Protein AF-A0A7V0TB67-F1 (afdb_monomer_lite)

Sequence (181 aa):
MPYHIPAESIIRKTVKERIINSHLIPSRNDLKGDAKLVFSQLATLGIANLADLRKALHTKSKLEDYAASSEISPDRITLLRREIESRFPKAVALKGFNRLILALEKLQIKDTEKLFQRFEKGSELLHKIIGKDAQIEKTLKTISNLCRGQWTNATAARMLILAGIDSTRALADSDDEIPYF

Secondary structure (DSSP, 8-state):
--SS--GGGSBHHHHHHHHHHS---GGGGGGGTTHHHHHHHHHHTT--BHHHHHHHSSSHHHHHHHHHHSS--HHHHHHHHHHHHHTS----BGGG-TTTHHHHHHTT--BHHHHHHHHHT-SHHHHHHH-S-HHHHHHHHHHHHHTTSTT--HHHHHHHHHTT--SHHHHHHT-SS----

Radius of gyration: 19.04 Å; chains: 1; bounding box: 43×30×53 Å

Foldseek 3Di:
DALADPFVPAWLVNVLCCLQPADDDPVLVVCNPCSVVVSVLCVVVVQTTLVSLQVQLPDPVSLVVSVVVDVDDSVSSVSVNLVSCLRNQDFAFCVVVPPCCVLCVVVVNGTLNSLQVCVVVPCVSVCVRVNPPVVVVLLSNQQSAQSSFRPDHSVNSVVCVVVVNRHPVSVQVVCPPHHGD

Structure (mmCIF, N/CA/C/O backbone):
data_AF-A0A7V0TB67-F1
#
_entry.id   AF-A0A7V0TB67-F1
#
loop_
_atom_site.group_PDB
_atom_site.id
_atom_site.type_symbol
_atom_site.label_atom_id
_atom_site.label_alt_id
_atom_site.label_comp_id
_atom_site.label_asym_id
_atom_site.label_entity_id
_atom_site.label_seq_id
_atom_site.pdbx_PDB_ins_code
_atom_site.Cartn_x
_atom_site.Cartn_y
_atom_site.Cartn_z
_atom_site.occupancy
_atom_site.B_iso_or_equiv
_atom_site.auth_seq_id
_atom_site.auth_comp_id
_atom_site.auth_asym_id
_atom_site.auth_atom_id
_atom_site.pdbx_PDB_model_num
ATOM 1 N N . MET A 1 1 ? -1.053 9.599 -13.149 1.00 64.44 1 MET A N 1
ATOM 2 C CA . MET A 1 1 ? -1.563 9.509 -11.751 1.00 64.44 1 MET A CA 1
ATOM 3 C C . MET A 1 1 ? -0.372 9.522 -10.803 1.00 64.44 1 MET A C 1
ATOM 5 O O . MET A 1 1 ? 0.546 8.740 -11.056 1.00 64.44 1 MET A O 1
ATOM 9 N N . PRO A 1 2 ? -0.377 10.328 -9.721 1.00 76.94 2 PRO A N 1
ATOM 10 C CA . PRO A 1 2 ? 0.725 10.353 -8.755 1.00 76.94 2 PRO A CA 1
ATOM 11 C C . PRO A 1 2 ? 0.957 8.960 -8.161 1.00 76.94 2 PRO A C 1
ATOM 13 O O . PRO A 1 2 ? 0.033 8.146 -8.125 1.00 76.94 2 PRO A O 1
ATOM 16 N N . TYR A 1 3 ? 2.189 8.661 -7.742 1.00 77.75 3 TYR A N 1
ATOM 17 C CA . TYR A 1 3 ? 2.539 7.339 -7.203 1.00 77.75 3 TYR A CA 1
ATOM 18 C C . TYR A 1 3 ? 1.749 7.012 -5.927 1.00 77.75 3 TYR A C 1
ATOM 20 O O . TYR A 1 3 ? 1.246 5.900 -5.769 1.00 77.75 3 TYR A O 1
ATOM 28 N N . HIS A 1 4 ? 1.573 8.011 -5.062 1.00 83.56 4 HIS A N 1
ATOM 29 C CA . HIS A 1 4 ? 0.729 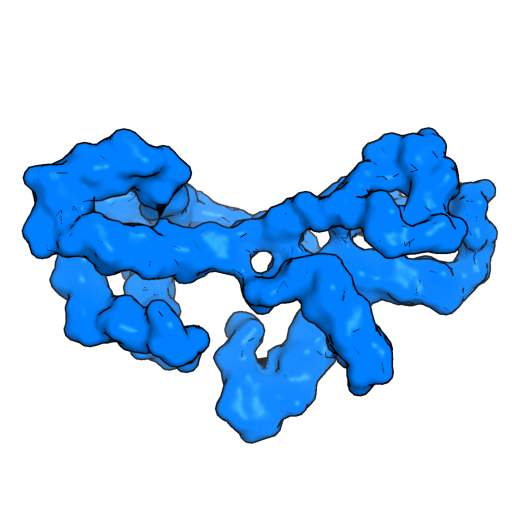7.936 -3.877 1.00 83.56 4 HIS A CA 1
ATOM 30 C C . HIS A 1 4 ? -0.570 8.713 -4.067 1.00 83.56 4 HIS A C 1
ATOM 32 O O . HIS A 1 4 ? -0.607 9.742 -4.744 1.00 83.56 4 HIS A O 1
ATOM 38 N N . ILE A 1 5 ? -1.632 8.221 -3.432 1.00 85.19 5 ILE A N 1
ATOM 39 C CA . ILE A 1 5 ? -2.906 8.933 -3.340 1.00 85.19 5 ILE A CA 1
ATOM 40 C C . ILE A 1 5 ? -2.765 10.180 -2.445 1.00 8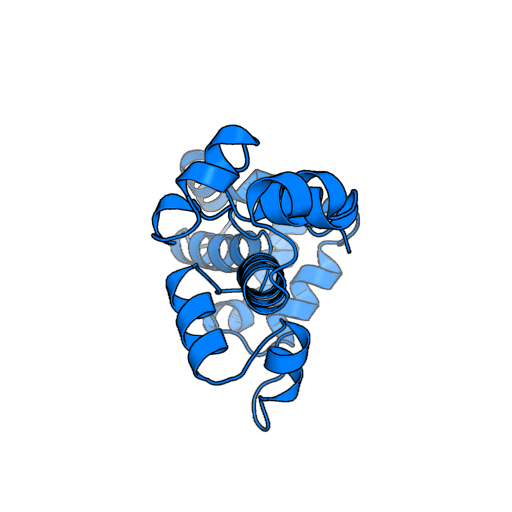5.19 5 ILE A C 1
ATOM 42 O O . ILE A 1 5 ? -2.018 10.133 -1.464 1.00 85.19 5 ILE A O 1
ATOM 46 N N . PRO A 1 6 ? -3.492 11.273 -2.737 1.00 87.69 6 PRO A N 1
ATOM 47 C CA . PRO A 1 6 ? -3.482 12.487 -1.918 1.00 87.69 6 PRO A CA 1
ATOM 48 C C . PRO A 1 6 ? -4.259 12.262 -0.610 1.00 87.69 6 PRO A C 1
ATOM 50 O O . PRO A 1 6 ? -5.467 12.492 -0.539 1.00 87.69 6 PRO A O 1
ATOM 53 N N . ALA A 1 7 ? -3.584 11.761 0.425 1.00 89.38 7 ALA A N 1
ATOM 54 C CA . ALA A 1 7 ? -4.207 11.300 1.668 1.00 89.38 7 ALA A CA 1
ATOM 55 C C . ALA A 1 7 ? -4.950 12.410 2.435 1.00 89.38 7 ALA A C 1
ATOM 57 O O . ALA A 1 7 ? -5.980 12.159 3.056 1.00 89.38 7 ALA A O 1
ATOM 58 N N . GLU A 1 8 ? -4.472 13.643 2.346 1.00 92.88 8 GLU A N 1
ATOM 59 C CA . GLU A 1 8 ? -5.051 14.827 2.980 1.00 92.88 8 GLU A CA 1
ATOM 60 C C . GLU A 1 8 ? -6.427 15.172 2.392 1.00 92.88 8 GLU A C 1
ATOM 62 O O . GLU A 1 8 ? -7.296 15.685 3.092 1.00 92.88 8 GLU A O 1
ATOM 67 N N . SER A 1 9 ? -6.649 14.843 1.115 1.00 91.44 9 SER A N 1
ATOM 68 C CA . SER A 1 9 ? -7.911 15.111 0.413 1.00 91.44 9 SER A CA 1
ATOM 69 C C . SER A 1 9 ? -9.007 14.077 0.698 1.00 91.44 9 SER A C 1
ATOM 71 O O . SER A 1 9 ? -10.181 14.316 0.419 1.00 91.44 9 SER A O 1
ATOM 73 N N . ILE A 1 10 ? -8.645 12.920 1.262 1.00 91.44 10 ILE A N 1
ATOM 74 C CA . ILE A 1 10 ? -9.581 11.823 1.514 1.00 91.44 10 ILE A CA 1
ATOM 75 C C . ILE A 1 10 ? -10.114 11.961 2.936 1.00 91.44 10 ILE A C 1
ATOM 77 O O . ILE A 1 10 ? -9.465 11.564 3.905 1.00 91.44 10 ILE A O 1
ATOM 81 N N . ILE A 1 11 ? -11.321 12.509 3.063 1.00 94.00 11 ILE A N 1
ATOM 82 C CA . ILE A 1 11 ? -11.955 12.728 4.363 1.00 94.00 11 ILE A CA 1
ATOM 83 C C . ILE A 1 11 ? -12.291 11.406 5.067 1.00 94.00 11 ILE A C 1
ATOM 85 O O . ILE A 1 11 ? -12.636 10.400 4.441 1.00 94.00 11 ILE A O 1
ATOM 89 N N . ARG A 1 12 ? -12.271 11.425 6.403 1.00 93.38 12 ARG A N 1
ATOM 90 C CA . ARG A 1 12 ? -12.558 10.271 7.271 1.00 93.38 12 ARG A CA 1
ATOM 91 C C . ARG A 1 12 ? -13.859 9.552 6.895 1.00 93.38 12 ARG A C 1
ATOM 93 O O . ARG A 1 12 ? -13.909 8.322 6.901 1.00 93.38 12 ARG A O 1
ATOM 100 N N . LYS A 1 13 ? -14.913 10.307 6.558 1.00 91.75 13 LYS A N 1
ATOM 101 C CA . LYS A 1 13 ? -16.224 9.756 6.170 1.00 91.75 13 LYS A CA 1
ATOM 102 C C . LYS A 1 13 ? -16.117 8.855 4.934 1.00 91.75 13 LYS A C 1
ATOM 104 O O . LYS A 1 13 ? -16.647 7.750 4.966 1.00 91.75 13 LYS A O 1
ATOM 109 N N . THR A 1 14 ? -15.370 9.279 3.918 1.00 91.94 14 THR A N 1
ATOM 110 C CA . THR A 1 14 ? -15.120 8.500 2.698 1.00 91.94 14 THR A CA 1
ATOM 111 C C . THR A 1 14 ? -14.343 7.221 3.002 1.00 91.94 14 THR A C 1
ATOM 113 O O . THR A 1 14 ? -14.675 6.162 2.479 1.00 91.94 14 THR A O 1
ATOM 116 N N . VAL A 1 15 ? -13.348 7.280 3.896 1.00 91.44 15 VAL A N 1
ATOM 117 C CA . VAL A 1 15 ? -12.601 6.082 4.327 1.00 91.44 15 VAL A CA 1
ATOM 118 C C . VAL A 1 15 ? -13.531 5.072 5.008 1.00 91.44 15 VAL A C 1
ATOM 120 O O . VAL A 1 15 ? -13.491 3.885 4.682 1.00 91.44 15 VAL A O 1
ATOM 123 N N . LYS A 1 16 ? -14.398 5.545 5.912 1.00 93.19 16 LYS A N 1
ATOM 124 C CA . LYS A 1 16 ? -15.398 4.721 6.605 1.00 93.19 16 LYS A CA 1
ATOM 125 C C . LYS A 1 16 ? -16.361 4.054 5.624 1.00 93.19 16 LYS A C 1
ATOM 127 O O . LYS A 1 16 ? -16.552 2.845 5.683 1.00 93.19 16 LYS A O 1
ATOM 132 N N . GLU A 1 17 ? -16.978 4.841 4.744 1.00 92.38 17 GLU A N 1
ATOM 133 C CA . GLU A 1 17 ? -17.941 4.346 3.752 1.00 92.38 17 GLU A CA 1
ATOM 134 C C . GLU A 1 17 ? -17.304 3.309 2.839 1.00 92.38 17 GLU A C 1
ATOM 136 O O . GLU A 1 17 ? -17.895 2.261 2.596 1.00 92.38 17 GLU A O 1
ATOM 141 N N . ARG A 1 18 ? -16.057 3.544 2.425 1.00 90.25 18 ARG A N 1
ATOM 142 C CA . ARG A 1 18 ? -15.297 2.568 1.658 1.00 90.25 18 ARG A CA 1
ATOM 143 C C . ARG A 1 18 ? -15.132 1.266 2.431 1.00 90.25 18 ARG A C 1
ATOM 145 O O . ARG A 1 18 ? -15.474 0.240 1.879 1.00 90.25 18 ARG A O 1
ATOM 152 N N . ILE A 1 19 ? -14.667 1.285 3.683 1.00 90.81 19 ILE A N 1
ATOM 153 C CA . ILE A 1 19 ? -14.490 0.056 4.487 1.00 90.81 19 ILE A CA 1
ATOM 154 C C . ILE A 1 19 ? -15.802 -0.726 4.637 1.00 90.81 19 ILE A C 1
ATOM 156 O O . ILE A 1 19 ? -15.795 -1.948 4.520 1.00 90.81 19 ILE A O 1
ATOM 160 N N . ILE A 1 20 ? -16.918 -0.032 4.872 1.00 91.38 20 ILE A N 1
ATOM 161 C CA . ILE A 1 20 ? -18.237 -0.660 5.037 1.00 91.38 20 ILE A CA 1
ATOM 162 C C . ILE A 1 20 ? -18.713 -1.292 3.722 1.00 91.38 20 ILE A C 1
ATOM 164 O O . ILE A 1 20 ? -19.186 -2.428 3.727 1.00 91.38 20 ILE A O 1
ATOM 168 N N . ASN A 1 21 ? -18.568 -0.570 2.608 1.00 89.19 21 ASN A N 1
ATOM 169 C CA . ASN A 1 21 ? -19.182 -0.932 1.331 1.00 89.19 21 ASN A CA 1
ATOM 170 C C . ASN A 1 21 ? -18.273 -1.779 0.426 1.00 89.19 21 ASN A C 1
ATOM 172 O O . ASN A 1 21 ? -18.773 -2.465 -0.459 1.00 89.19 21 ASN A O 1
ATOM 176 N N . SER A 1 22 ? -16.952 -1.755 0.619 1.00 83.75 22 SER A N 1
ATOM 177 C CA . SER A 1 22 ? -16.020 -2.526 -0.208 1.00 83.75 22 SER A CA 1
ATOM 178 C C . SER A 1 22 ? -16.046 -4.000 0.163 1.00 83.75 22 SER A C 1
ATOM 180 O O . SER A 1 22 ? -16.138 -4.339 1.344 1.00 83.75 22 SER A O 1
ATOM 182 N N . HIS A 1 23 ? -15.851 -4.893 -0.804 1.00 82.12 23 HIS A N 1
ATOM 183 C CA . HIS A 1 23 ? -15.321 -6.212 -0.473 1.00 82.12 23 HIS A CA 1
ATOM 184 C C . HIS A 1 23 ? -13.952 -6.016 0.182 1.00 82.12 23 HIS A C 1
ATOM 186 O O . HIS A 1 23 ? -13.141 -5.235 -0.297 1.00 82.12 23 HIS A O 1
ATOM 192 N N . LEU A 1 24 ? -13.738 -6.612 1.349 1.00 84.25 24 LEU A N 1
ATOM 193 C CA . LEU A 1 24 ? -12.429 -6.628 1.989 1.00 84.25 24 LEU A CA 1
ATOM 194 C C . LEU A 1 24 ? -11.886 -8.042 1.846 1.00 84.25 24 LEU A C 1
ATOM 196 O O . LEU A 1 24 ? -12.653 -9.001 1.751 1.00 84.25 24 LEU A O 1
ATOM 200 N N . ILE A 1 25 ? -10.563 -8.184 1.884 1.00 82.94 25 ILE A N 1
ATOM 201 C CA . ILE A 1 25 ? -9.974 -9.518 1.987 1.00 82.94 25 ILE A CA 1
ATOM 202 C C . ILE A 1 25 ? -10.506 -10.223 3.249 1.00 82.94 25 ILE A C 1
ATOM 204 O O . ILE A 1 25 ? -10.755 -9.545 4.253 1.00 82.94 25 ILE A O 1
ATOM 208 N N . PRO A 1 26 ? -10.636 -11.563 3.251 1.00 83.44 26 PRO A N 1
ATOM 209 C CA . PRO A 1 26 ? -11.291 -12.293 4.339 1.00 83.44 26 PRO A CA 1
ATOM 210 C C . PRO A 1 26 ? -10.768 -11.937 5.735 1.00 83.44 26 PRO A C 1
ATOM 212 O O . PRO A 1 26 ? -11.550 -11.676 6.642 1.00 83.44 26 PRO A O 1
ATOM 215 N N . SER A 1 27 ? -9.447 -11.792 5.881 1.00 85.25 27 SER A N 1
ATOM 216 C CA . SER A 1 27 ? -8.783 -11.425 7.144 1.00 85.25 27 SER A CA 1
ATOM 217 C C . SER A 1 27 ? -9.072 -10.005 7.648 1.00 85.25 27 SER A C 1
ATOM 219 O O . SER A 1 27 ? -8.587 -9.619 8.708 1.00 85.25 27 SER A O 1
ATOM 221 N N . ARG A 1 28 ? -9.809 -9.197 6.881 1.00 87.06 28 ARG A N 1
ATOM 222 C CA . ARG A 1 28 ? -10.180 -7.816 7.209 1.00 87.06 28 ARG A CA 1
ATOM 223 C C . ARG A 1 28 ? -11.686 -7.599 7.238 1.00 87.06 28 ARG A C 1
ATOM 225 O O . ARG A 1 28 ? -12.100 -6.498 7.585 1.00 87.06 28 ARG A O 1
ATOM 232 N N . ASN A 1 29 ? -12.499 -8.604 6.909 1.00 87.88 29 ASN A N 1
ATOM 233 C CA . ASN A 1 29 ? -13.958 -8.468 6.903 1.00 87.88 29 ASN A CA 1
ATOM 234 C C . ASN A 1 29 ? -14.512 -8.050 8.258 1.00 87.88 29 ASN A C 1
ATOM 236 O O . ASN A 1 29 ? -15.467 -7.272 8.307 1.00 87.88 29 ASN A O 1
ATOM 240 N N . ASP A 1 30 ? -13.847 -8.469 9.333 1.00 87.56 30 ASP A N 1
ATOM 241 C CA . ASP A 1 30 ? -14.205 -8.051 10.675 1.00 87.56 30 ASP A CA 1
ATOM 242 C C . ASP A 1 30 ? -14.320 -6.533 10.758 1.00 87.56 30 ASP A C 1
ATOM 244 O O . ASP A 1 30 ? -15.236 -6.078 11.438 1.00 87.56 30 ASP A O 1
ATOM 248 N N . LEU A 1 31 ? -13.477 -5.747 10.054 1.00 89.19 31 LEU A N 1
ATOM 249 C CA . LEU A 1 31 ? -13.468 -4.271 10.071 1.00 89.19 31 LEU A CA 1
ATOM 250 C C . LEU A 1 31 ? -14.831 -3.639 9.787 1.00 89.19 31 LEU A C 1
ATOM 252 O O . LEU A 1 31 ? -15.081 -2.525 10.241 1.00 89.19 31 LEU A O 1
ATOM 256 N N . LYS A 1 32 ? -15.725 -4.337 9.084 1.00 90.69 32 LYS A N 1
ATOM 257 C CA . LYS A 1 32 ? -17.068 -3.838 8.772 1.00 90.69 32 LYS A CA 1
ATOM 258 C C . LYS A 1 32 ? -17.972 -3.762 9.999 1.00 90.69 32 LYS A C 1
ATOM 260 O O . LYS A 1 32 ? -18.711 -2.789 10.132 1.00 90.69 32 LYS A O 1
ATOM 265 N N . GLY A 1 33 ? -17.898 -4.758 10.886 1.00 84.06 33 GLY A N 1
ATOM 266 C CA . GLY A 1 33 ? -18.877 -4.973 11.961 1.00 84.06 33 GLY A CA 1
ATOM 267 C C . GLY A 1 33 ? -19.054 -3.783 12.908 1.00 84.06 33 GLY A C 1
ATOM 268 O O . GLY A 1 33 ? -20.179 -3.420 13.234 1.00 84.06 33 GLY A O 1
ATOM 269 N N . ASP A 1 34 ? -17.961 -3.115 13.281 1.00 84.38 34 ASP A N 1
ATOM 270 C CA . ASP A 1 34 ? -17.976 -1.963 14.196 1.00 84.38 34 ASP A CA 1
ATOM 271 C C . ASP A 1 34 ? -17.495 -0.650 13.549 1.00 84.38 34 ASP A C 1
ATOM 273 O O . ASP A 1 34 ? -17.285 0.339 14.251 1.00 84.38 34 ASP A O 1
ATOM 277 N N . ALA A 1 35 ? -17.337 -0.602 12.217 1.00 87.38 35 ALA A N 1
ATOM 278 C CA . ALA A 1 35 ? -16.730 0.541 11.526 1.00 87.38 35 ALA A CA 1
ATOM 279 C C . ALA A 1 35 ? -17.376 1.878 11.924 1.00 87.38 35 ALA A C 1
ATOM 281 O O . ALA A 1 35 ? -16.706 2.899 12.051 1.00 87.38 35 ALA A O 1
ATOM 282 N N . LYS A 1 36 ? -18.693 1.893 12.154 1.00 88.62 36 LYS A N 1
ATOM 283 C CA . LYS A 1 36 ? -19.406 3.094 12.607 1.00 88.62 36 LYS A CA 1
ATOM 284 C C . LYS A 1 36 ? -18.925 3.575 13.980 1.00 88.62 36 LYS A C 1
ATOM 286 O O . LYS A 1 36 ? -18.731 4.779 14.139 1.00 88.62 36 LYS A O 1
ATOM 291 N N . LEU A 1 37 ? -18.724 2.663 14.930 1.00 86.75 37 LEU A N 1
ATOM 292 C CA . LEU A 1 37 ? -18.267 2.970 16.285 1.00 86.75 37 LEU A CA 1
ATOM 293 C C . LEU A 1 37 ? -16.826 3.485 16.250 1.00 86.75 37 LEU A C 1
ATOM 295 O O . LEU A 1 37 ? -16.568 4.610 16.675 1.00 86.75 37 LEU A O 1
ATOM 299 N N . VAL A 1 38 ? -15.928 2.725 15.615 1.00 87.75 38 VAL A N 1
ATOM 300 C CA . VAL A 1 38 ? -14.506 3.074 15.487 1.00 87.75 38 VAL A CA 1
ATOM 301 C C . VAL A 1 38 ? -14.329 4.448 14.845 1.00 87.75 38 VAL A C 1
ATOM 303 O O . VAL A 1 38 ? -13.635 5.311 15.374 1.00 87.75 38 VAL A O 1
ATOM 306 N N . PHE A 1 39 ? -15.009 4.715 13.727 1.00 90.06 39 PHE A N 1
ATOM 307 C CA . PHE A 1 39 ? -14.893 6.005 13.044 1.00 90.06 39 PHE A CA 1
ATOM 308 C C . PHE A 1 39 ? -15.582 7.171 13.764 1.00 90.06 39 PHE A C 1
ATOM 310 O O . PHE A 1 39 ? -15.283 8.327 13.445 1.00 90.06 39 PHE A O 1
ATOM 317 N N . SER A 1 40 ? -16.471 6.893 14.719 1.00 88.56 40 SER A N 1
ATOM 318 C CA . SER A 1 40 ? -17.028 7.910 15.615 1.00 88.56 40 SER A CA 1
ATOM 319 C C . SER A 1 40 ? -16.032 8.266 16.719 1.00 88.56 40 SER A C 1
ATOM 321 O O . SER A 1 40 ? -15.794 9.445 16.952 1.00 88.56 40 SER A O 1
ATOM 323 N N . GLN A 1 41 ? -15.355 7.279 17.309 1.00 86.31 41 GLN A N 1
ATOM 324 C CA . GLN A 1 41 ? -14.279 7.508 18.285 1.00 86.31 41 GLN A CA 1
ATOM 325 C C . GLN A 1 41 ? -13.046 8.172 17.647 1.00 86.31 41 GLN A C 1
ATOM 327 O O . GLN A 1 41 ? -12.434 9.062 18.224 1.00 86.31 41 GLN A O 1
ATOM 332 N N . LEU A 1 42 ? -12.704 7.833 16.401 1.00 85.38 42 LEU A N 1
ATOM 333 C CA . LEU A 1 42 ? -11.675 8.563 15.647 1.00 85.38 42 LEU A CA 1
ATOM 334 C C . LEU A 1 42 ? -12.047 10.045 15.458 1.00 85.38 42 LEU A C 1
ATOM 336 O O . LEU A 1 42 ? -11.171 10.908 15.439 1.00 85.38 42 LEU A O 1
ATOM 340 N N . ALA A 1 43 ? -13.340 10.354 15.318 1.00 87.75 43 ALA A N 1
ATOM 341 C CA . ALA A 1 43 ? -13.804 11.725 15.139 1.00 87.75 43 ALA A CA 1
ATOM 342 C C . ALA A 1 43 ? -13.599 12.586 16.390 1.00 87.75 43 ALA A C 1
ATOM 344 O O . ALA A 1 43 ? -13.194 13.739 16.257 1.00 87.75 43 ALA A O 1
ATOM 345 N N . THR A 1 44 ? -13.854 12.036 17.582 1.00 86.50 44 THR A N 1
ATOM 346 C CA . THR A 1 44 ? -13.678 12.757 18.856 1.00 86.50 44 THR A CA 1
ATOM 347 C C . THR A 1 44 ? -12.211 13.083 19.137 1.00 86.50 44 THR A C 1
ATOM 349 O O . THR A 1 44 ? -11.920 14.052 19.828 1.00 86.50 44 THR A O 1
ATOM 352 N N . LEU A 1 45 ? -11.289 12.334 18.528 1.00 82.19 45 LEU A N 1
ATOM 353 C CA . LEU A 1 45 ? -9.841 12.534 18.609 1.00 82.19 45 LEU A CA 1
ATOM 354 C C . LEU A 1 45 ? -9.290 13.484 17.529 1.00 82.19 45 LEU A C 1
ATOM 356 O O . LEU A 1 45 ? -8.079 13.584 17.346 1.00 82.19 45 LEU A O 1
ATOM 360 N N . GLY A 1 46 ? -10.163 14.173 16.786 1.00 86.25 46 GLY A N 1
ATOM 361 C CA . GLY A 1 46 ? -9.763 15.185 15.804 1.00 86.25 46 GLY A CA 1
ATOM 362 C C . GLY A 1 46 ? -9.191 14.631 14.494 1.00 86.25 46 GLY A C 1
ATOM 363 O O . GLY A 1 46 ? -8.659 15.393 13.694 1.00 86.25 46 GLY A O 1
ATOM 364 N N . ILE A 1 47 ? -9.309 13.325 14.232 1.00 88.94 47 ILE A N 1
ATOM 365 C CA . ILE A 1 47 ? -8.815 12.707 12.992 1.00 88.94 47 ILE A CA 1
ATOM 366 C C . ILE A 1 47 ? -9.767 13.065 11.848 1.00 88.94 47 ILE A C 1
ATOM 368 O O . ILE A 1 47 ? -10.899 12.577 11.811 1.00 88.94 47 ILE A O 1
ATOM 372 N N . ALA A 1 48 ? -9.343 13.908 10.905 1.00 91.44 48 ALA A N 1
ATOM 373 C CA . ALA A 1 48 ? -10.219 14.463 9.871 1.00 91.44 48 ALA A CA 1
ATOM 374 C C . ALA A 1 48 ? -10.107 13.739 8.521 1.00 91.44 48 ALA A C 1
ATOM 376 O O . ALA A 1 48 ? -11.107 13.604 7.808 1.00 91.44 48 ALA A O 1
ATOM 377 N N . ASN A 1 49 ? -8.918 13.245 8.174 1.00 93.12 49 ASN A N 1
ATOM 378 C CA . ASN A 1 49 ? -8.624 12.662 6.861 1.00 93.12 49 ASN A CA 1
ATOM 379 C C . ASN A 1 49 ? -7.746 11.393 6.943 1.00 93.12 49 ASN A C 1
ATOM 381 O O . ASN A 1 49 ? -7.378 10.921 8.022 1.00 93.12 49 ASN A O 1
ATOM 385 N N . LEU A 1 50 ? -7.440 10.800 5.785 1.00 92.44 50 LEU A N 1
ATOM 386 C CA . LEU A 1 50 ? -6.626 9.588 5.676 1.00 92.44 50 LEU A CA 1
ATOM 387 C C . LEU A 1 50 ? -5.176 9.809 6.135 1.00 92.44 50 LEU A C 1
ATOM 389 O O . LEU A 1 50 ? -4.578 8.880 6.677 1.00 92.44 50 LEU A O 1
ATOM 393 N N . ALA A 1 51 ? -4.613 11.006 5.947 1.00 92.00 51 ALA A N 1
ATOM 394 C CA . ALA A 1 51 ? -3.268 11.333 6.420 1.00 92.00 51 ALA A CA 1
ATOM 395 C C . ALA A 1 51 ? -3.205 11.346 7.957 1.00 92.00 51 ALA A C 1
ATOM 397 O O . ALA A 1 51 ? -2.303 10.733 8.536 1.00 92.00 51 ALA A O 1
ATOM 398 N N . ASP A 1 52 ? -4.200 11.944 8.617 1.00 90.38 52 ASP A N 1
ATOM 399 C CA . ASP A 1 52 ? -4.331 11.939 10.079 1.00 90.38 52 ASP A CA 1
ATOM 400 C C . ASP A 1 52 ? -4.463 10.514 10.610 1.00 90.38 52 ASP A C 1
ATOM 402 O O . ASP A 1 52 ? -3.753 10.117 11.534 1.00 90.38 52 ASP A O 1
ATOM 406 N N . LEU A 1 53 ? -5.328 9.717 9.973 1.00 90.00 53 LEU A N 1
ATOM 407 C CA . LEU A 1 53 ? -5.549 8.323 10.339 1.00 90.00 53 LEU A CA 1
ATOM 408 C C . LEU A 1 53 ? -4.251 7.521 10.213 1.00 90.00 53 LEU A C 1
ATOM 410 O O . LEU A 1 53 ? -3.863 6.793 11.121 1.00 90.00 53 LEU A O 1
ATOM 414 N N . ARG A 1 54 ? -3.521 7.706 9.112 1.00 90.31 54 ARG A N 1
ATOM 415 C CA . ARG A 1 54 ? -2.225 7.063 8.906 1.00 90.31 54 ARG A CA 1
ATOM 416 C C . ARG A 1 54 ? -1.216 7.470 9.981 1.00 90.31 54 ARG A C 1
ATOM 418 O O . ARG A 1 54 ? -0.536 6.614 10.541 1.00 90.31 54 ARG A O 1
ATOM 425 N N . LYS A 1 55 ? -1.135 8.764 10.303 1.00 88.81 55 LYS A N 1
ATOM 426 C CA . LYS A 1 55 ? -0.213 9.320 11.305 1.00 88.81 55 LYS A CA 1
ATOM 427 C C . LYS A 1 55 ? -0.523 8.837 12.723 1.00 88.81 55 LYS A C 1
ATOM 429 O O . LYS A 1 55 ? 0.420 8.611 13.492 1.00 88.81 55 LYS A O 1
ATOM 434 N N . ALA A 1 56 ? -1.804 8.690 13.056 1.00 84.62 56 ALA A N 1
ATOM 435 C CA . ALA A 1 56 ? -2.278 8.158 14.330 1.00 84.62 56 ALA A CA 1
ATOM 436 C C . ALA A 1 56 ? -1.942 6.667 14.473 1.00 84.62 56 ALA A C 1
ATOM 438 O O . ALA A 1 56 ? -1.502 6.232 15.527 1.00 84.62 56 ALA A O 1
ATOM 439 N N . LEU A 1 57 ? -2.043 5.897 13.387 1.00 86.00 57 LEU A N 1
ATOM 440 C CA . LEU A 1 57 ? -1.862 4.442 13.404 1.00 86.00 57 LEU A CA 1
ATOM 441 C C . LEU A 1 57 ? -0.427 3.975 13.079 1.00 86.00 57 LEU A C 1
ATOM 443 O O . LEU A 1 57 ? -0.174 2.776 12.967 1.00 86.00 57 LEU A O 1
ATOM 447 N N . HIS A 1 58 ? 0.530 4.885 12.871 1.00 81.75 58 HIS A N 1
ATOM 448 C CA . HIS A 1 58 ? 1.817 4.542 12.252 1.00 81.75 58 HIS A CA 1
ATOM 449 C C . HIS A 1 58 ? 2.770 3.722 13.142 1.00 81.75 58 HIS A C 1
ATOM 451 O O . HIS A 1 58 ? 3.462 2.836 12.634 1.00 81.75 58 HIS A O 1
ATOM 457 N N . THR A 1 59 ? 2.852 4.008 14.445 1.00 76.50 59 THR A N 1
ATOM 458 C CA . THR A 1 59 ? 3.842 3.399 15.357 1.00 76.50 59 THR A CA 1
ATOM 459 C C . THR A 1 59 ? 3.177 2.558 16.436 1.00 76.50 59 THR A C 1
ATOM 461 O O . THR A 1 59 ? 2.047 2.826 16.823 1.00 76.50 59 THR A O 1
ATOM 464 N N . LYS A 1 60 ? 3.893 1.543 16.942 1.00 71.94 60 LYS A N 1
ATOM 465 C CA . LYS A 1 60 ? 3.373 0.643 17.980 1.00 71.94 60 LYS A CA 1
ATOM 466 C C . LYS A 1 60 ? 2.951 1.399 19.244 1.00 71.94 60 LYS A C 1
ATOM 468 O O . LYS A 1 60 ? 1.836 1.187 19.689 1.00 71.94 60 LYS A O 1
ATOM 473 N N . SER A 1 61 ? 3.771 2.339 19.728 1.00 75.94 61 SER A N 1
ATOM 474 C CA . SER A 1 61 ? 3.382 3.141 20.898 1.00 75.94 61 SER A CA 1
ATOM 475 C C . SER A 1 61 ? 2.125 3.966 20.617 1.00 75.94 61 SER A C 1
ATOM 477 O O . SER A 1 61 ? 1.214 3.932 21.418 1.00 75.94 61 SER A O 1
ATOM 479 N N . LYS A 1 62 ? 1.979 4.583 19.433 1.00 75.00 62 LYS A N 1
ATOM 480 C CA . LYS A 1 62 ? 0.748 5.317 19.097 1.00 75.00 62 LYS A CA 1
ATOM 481 C C . LYS A 1 62 ? -0.482 4.416 18.997 1.00 75.00 62 LYS A C 1
ATOM 483 O O . LYS A 1 62 ? -1.576 4.867 19.301 1.00 75.00 62 LYS A O 1
ATOM 488 N N . LEU A 1 63 ? -0.317 3.167 18.554 1.00 74.38 63 LEU A N 1
ATOM 489 C CA . LEU A 1 63 ? -1.397 2.177 18.549 1.00 74.38 63 LEU A CA 1
ATOM 490 C C . LEU A 1 63 ? -1.801 1.797 19.975 1.00 74.38 63 LEU A C 1
ATOM 492 O O . LEU A 1 63 ? -2.988 1.667 20.236 1.00 74.38 63 LEU A O 1
ATOM 496 N N . GLU A 1 64 ? -0.830 1.625 20.873 1.00 77.31 64 GLU A N 1
ATOM 497 C CA . GLU A 1 64 ? -1.053 1.326 22.292 1.00 77.31 64 GLU A CA 1
ATOM 498 C C . GLU A 1 64 ? -1.690 2.524 23.013 1.00 77.31 64 GLU A C 1
ATOM 500 O O . GLU A 1 64 ? -2.712 2.355 23.670 1.00 77.31 64 GLU A O 1
ATOM 505 N N . ASP A 1 65 ? -1.179 3.738 22.798 1.00 78.00 65 ASP A N 1
ATOM 506 C CA . ASP A 1 65 ? -1.737 4.991 23.321 1.00 78.00 65 ASP A CA 1
ATOM 507 C C . ASP A 1 65 ? -3.178 5.199 22.826 1.00 78.00 65 ASP A C 1
ATOM 509 O O . ASP A 1 65 ? -4.068 5.617 23.570 1.00 78.00 65 ASP A O 1
ATOM 513 N N . TYR A 1 66 ? -3.436 4.864 21.560 1.00 75.81 66 TYR A N 1
ATOM 514 C CA . TYR A 1 66 ? -4.768 4.930 20.969 1.00 75.81 66 TYR A CA 1
ATOM 515 C C . TYR A 1 66 ? -5.696 3.846 21.533 1.00 75.81 66 TYR A C 1
ATOM 517 O O . TYR A 1 66 ? -6.837 4.141 21.869 1.00 75.81 66 TYR A O 1
ATOM 525 N N . ALA 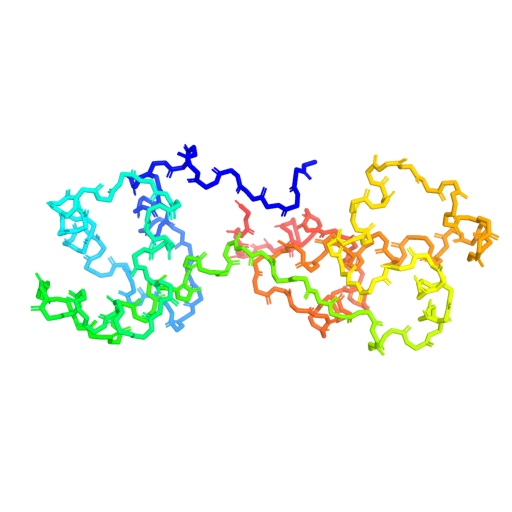A 1 67 ? -5.221 2.609 21.692 1.00 78.38 67 ALA A N 1
ATOM 526 C CA . ALA A 1 67 ? -5.984 1.523 22.311 1.00 78.38 67 ALA A CA 1
ATOM 527 C C . ALA A 1 67 ? -6.283 1.783 23.794 1.00 78.38 67 ALA A C 1
ATOM 529 O O . ALA A 1 67 ? -7.296 1.326 24.298 1.00 78.38 67 ALA A O 1
ATOM 530 N N . ALA A 1 68 ? -5.412 2.510 24.496 1.00 78.38 68 ALA A N 1
ATOM 531 C CA . ALA A 1 68 ? -5.617 2.882 25.893 1.00 78.38 68 ALA A CA 1
ATOM 532 C C . ALA A 1 68 ? -6.587 4.065 26.054 1.00 78.38 68 ALA A C 1
ATOM 534 O O . ALA A 1 68 ? -7.284 4.158 27.060 1.00 78.38 68 ALA A O 1
ATOM 535 N N . SER A 1 69 ? -6.633 4.973 25.073 1.00 75.12 69 SER A N 1
ATOM 536 C CA . SER A 1 69 ? -7.522 6.147 25.072 1.00 75.12 69 SER A CA 1
ATOM 537 C C . SER A 1 69 ? -8.858 5.920 24.357 1.00 75.12 69 SER A C 1
ATOM 539 O O . SER A 1 69 ? -9.731 6.787 24.394 1.00 75.12 69 SER A O 1
ATOM 541 N N . SER A 1 70 ? -9.038 4.765 23.715 1.00 73.69 70 SER A N 1
ATOM 542 C CA . SER A 1 70 ? -10.277 4.356 23.053 1.00 73.69 70 SER A CA 1
ATOM 543 C C . SER A 1 70 ? -10.750 3.011 23.595 1.00 73.69 70 SER A C 1
ATOM 545 O O . SER A 1 70 ? -9.958 2.206 24.060 1.00 73.69 70 SER A O 1
ATOM 547 N N . GLU A 1 71 ? -12.041 2.710 23.491 1.00 76.00 71 GLU A N 1
ATOM 548 C CA . GLU A 1 71 ? -12.570 1.380 23.842 1.00 76.00 71 GLU A CA 1
ATOM 549 C C . GLU A 1 71 ? -12.324 0.345 22.721 1.00 76.00 71 GLU A C 1
ATOM 551 O O . GLU A 1 71 ? -13.056 -0.634 22.582 1.00 76.00 71 GLU A O 1
ATOM 556 N N . ILE A 1 72 ? -11.323 0.577 21.864 1.00 80.44 72 ILE A N 1
ATOM 557 C CA . ILE A 1 72 ? -11.047 -0.234 20.678 1.00 80.44 72 ILE A CA 1
ATOM 558 C C . ILE A 1 72 ? -9.898 -1.193 20.983 1.00 80.44 72 ILE A C 1
ATOM 560 O O . ILE A 1 72 ? -8.829 -0.788 21.437 1.00 80.44 72 ILE A O 1
ATOM 564 N N . SER A 1 73 ? -10.077 -2.474 20.656 1.00 82.94 73 SER A N 1
ATOM 565 C CA . SER A 1 73 ? -9.029 -3.468 20.887 1.00 82.94 73 SER A CA 1
ATOM 566 C C . SER A 1 73 ? -7.766 -3.207 20.038 1.00 82.94 73 SER A C 1
ATOM 568 O O . SER A 1 73 ? -7.859 -2.790 18.877 1.00 82.94 73 SER A O 1
ATOM 570 N N . PRO A 1 74 ? -6.560 -3.517 20.553 1.00 82.62 74 PRO A N 1
ATOM 571 C CA . PRO A 1 74 ? -5.309 -3.397 19.794 1.00 82.62 74 PRO A CA 1
ATOM 572 C C . PRO A 1 74 ? -5.311 -4.159 18.460 1.00 82.62 74 PRO A C 1
ATOM 574 O O . PRO A 1 74 ? -4.780 -3.678 17.450 1.00 82.62 74 PRO A O 1
ATOM 577 N N . ASP A 1 75 ? -5.946 -5.332 18.427 1.00 84.94 75 ASP A N 1
ATOM 578 C CA . ASP A 1 75 ? -6.074 -6.149 17.217 1.00 84.94 75 ASP A CA 1
ATOM 579 C C . ASP A 1 75 ? -6.903 -5.438 16.148 1.00 84.94 75 ASP A C 1
ATOM 581 O O . ASP A 1 75 ? -6.541 -5.418 14.967 1.00 84.94 75 ASP A O 1
ATOM 585 N N . ARG A 1 76 ? -7.977 -4.764 16.565 1.00 85.81 76 ARG A N 1
ATOM 586 C CA . ARG A 1 76 ? -8.844 -3.994 15.676 1.00 85.81 76 ARG A CA 1
ATOM 587 C C . ARG A 1 76 ? -8.105 -2.833 15.028 1.00 85.81 76 ARG A C 1
ATOM 589 O O . ARG A 1 76 ? -8.178 -2.635 13.814 1.00 85.81 76 ARG A O 1
ATOM 596 N N . ILE A 1 77 ? -7.344 -2.104 15.832 1.00 86.25 77 ILE A N 1
ATOM 597 C CA . ILE A 1 77 ? -6.533 -0.972 15.384 1.00 86.25 77 ILE A CA 1
ATOM 598 C C . ILE A 1 77 ? -5.431 -1.469 14.431 1.00 86.25 77 ILE A C 1
ATOM 600 O O . ILE A 1 77 ? -5.147 -0.841 13.408 1.00 86.25 77 ILE A O 1
ATOM 604 N N . THR A 1 78 ? -4.864 -2.647 14.698 1.00 87.94 78 THR A N 1
ATOM 605 C CA . THR A 1 78 ? -3.886 -3.301 13.820 1.00 87.94 78 THR A CA 1
ATOM 606 C C . THR A 1 78 ? -4.491 -3.677 12.465 1.00 87.94 78 THR A C 1
ATOM 608 O O . THR A 1 78 ? -3.862 -3.434 11.429 1.00 87.94 78 THR A O 1
ATOM 611 N N . LEU A 1 79 ? -5.705 -4.235 12.433 1.00 89.94 79 LEU A N 1
ATOM 612 C CA . LEU A 1 79 ? -6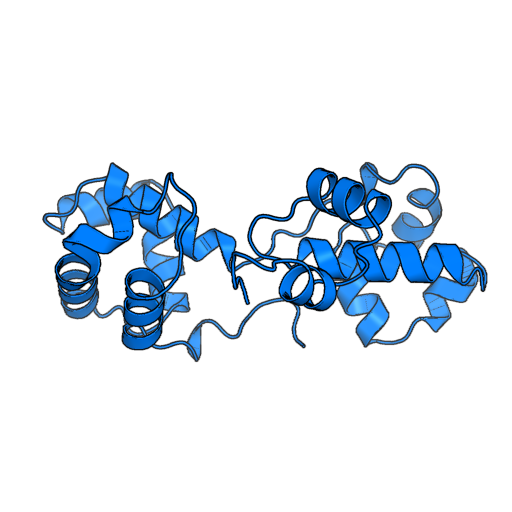.417 -4.523 11.184 1.00 89.94 79 LEU A CA 1
ATOM 613 C C . LEU A 1 79 ? -6.707 -3.244 10.399 1.00 89.94 79 LEU A C 1
ATOM 615 O O . LEU A 1 79 ? -6.432 -3.194 9.197 1.00 89.94 79 LEU A O 1
ATOM 619 N N . LEU A 1 80 ? -7.178 -2.192 11.076 1.00 90.19 80 LEU A N 1
ATOM 620 C CA . LEU A 1 80 ? -7.447 -0.904 10.445 1.00 90.19 80 LEU A CA 1
ATOM 621 C C . LEU A 1 80 ? -6.165 -0.330 9.842 1.00 90.19 80 LEU A C 1
ATOM 623 O O . LEU A 1 80 ? -6.143 0.026 8.668 1.00 90.19 80 LEU A O 1
ATOM 627 N N . ARG A 1 81 ? -5.059 -0.333 10.594 1.00 90.25 81 ARG A N 1
ATOM 628 C CA . ARG A 1 81 ? -3.747 0.089 10.092 1.00 90.25 81 ARG A CA 1
ATOM 629 C C . ARG A 1 81 ? -3.340 -0.689 8.843 1.00 90.25 81 ARG A C 1
ATOM 631 O O . ARG A 1 81 ? -2.874 -0.083 7.885 1.00 90.25 81 ARG A O 1
ATOM 638 N N . ARG A 1 82 ? -3.500 -2.017 8.829 1.00 88.50 82 ARG A N 1
ATOM 639 C CA . ARG A 1 82 ? -3.170 -2.854 7.659 1.00 88.50 82 ARG A CA 1
ATOM 640 C C . ARG A 1 82 ? -4.022 -2.497 6.443 1.00 88.50 82 ARG A C 1
ATOM 642 O O . ARG A 1 82 ? -3.501 -2.493 5.326 1.00 88.50 82 ARG A O 1
ATOM 649 N N . GLU A 1 83 ? -5.301 -2.195 6.649 1.00 89.38 83 GLU A N 1
ATOM 650 C CA . GLU A 1 83 ? -6.189 -1.713 5.590 1.00 89.38 83 GLU A CA 1
ATOM 651 C C . GLU A 1 83 ? -5.726 -0.362 5.044 1.00 89.38 83 GLU A C 1
ATOM 653 O O . GLU A 1 83 ? -5.507 -0.225 3.840 1.00 89.38 83 GLU A O 1
ATOM 658 N N . ILE A 1 84 ? -5.465 0.602 5.925 1.00 90.00 84 ILE A N 1
ATOM 659 C CA . ILE A 1 84 ? -4.998 1.936 5.544 1.00 90.00 84 ILE A CA 1
ATOM 660 C C . ILE A 1 84 ? -3.645 1.879 4.826 1.00 90.00 84 ILE A C 1
ATOM 662 O O . ILE A 1 84 ? -3.528 2.399 3.719 1.00 90.00 84 ILE A O 1
ATOM 666 N N . GLU A 1 85 ? -2.642 1.205 5.394 1.00 87.94 85 GLU A N 1
ATOM 667 C CA . GLU A 1 85 ? -1.298 1.112 4.805 1.00 87.94 85 GLU A CA 1
ATOM 668 C C . GLU A 1 85 ? -1.289 0.372 3.468 1.00 87.94 85 GLU A C 1
ATOM 670 O O . GLU A 1 85 ? -0.455 0.663 2.618 1.00 87.94 85 GLU A O 1
ATOM 675 N N . SER A 1 86 ? -2.233 -0.542 3.222 1.00 84.25 86 SER A N 1
ATOM 676 C CA . SER A 1 86 ? -2.308 -1.197 1.913 1.00 84.25 86 SER A CA 1
ATOM 677 C C . SER A 1 86 ? -2.668 -0.245 0.767 1.00 84.25 86 SER A C 1
ATOM 679 O O . SER A 1 86 ? -2.386 -0.566 -0.382 1.00 84.25 86 SER A O 1
ATOM 681 N N . ARG A 1 87 ? -3.210 0.944 1.069 1.00 83.06 87 ARG A N 1
ATOM 682 C CA . ARG A 1 87 ? -3.471 2.011 0.088 1.00 83.06 87 ARG A CA 1
ATOM 683 C C . ARG A 1 87 ? -2.233 2.841 -0.260 1.00 83.06 87 ARG A C 1
ATOM 685 O O . ARG A 1 87 ? -2.311 3.706 -1.129 1.00 83.06 87 ARG A O 1
ATOM 692 N N . PHE A 1 88 ? -1.118 2.619 0.432 1.00 85.62 88 PHE A N 1
ATOM 693 C CA . PHE A 1 88 ? 0.145 3.312 0.210 1.00 85.62 88 PHE A CA 1
ATOM 694 C C . PHE A 1 88 ? 1.156 2.307 -0.335 1.00 85.62 88 PHE A C 1
ATOM 696 O O . PHE A 1 88 ? 1.787 1.584 0.441 1.00 85.62 88 PHE A O 1
ATOM 703 N N . PRO A 1 89 ? 1.311 2.232 -1.668 1.00 81.94 89 PRO A N 1
ATOM 704 C CA . PRO A 1 89 ? 2.189 1.252 -2.277 1.00 81.94 89 PRO A CA 1
ATOM 705 C C . PRO A 1 89 ? 3.611 1.408 -1.768 1.00 81.94 89 PRO A C 1
ATOM 707 O O . PRO A 1 89 ? 4.171 2.504 -1.787 1.00 81.94 89 PRO A O 1
ATOM 710 N N . LYS A 1 90 ? 4.214 0.313 -1.315 1.00 81.38 90 LYS A N 1
ATOM 711 C CA . LYS A 1 90 ? 5.612 0.344 -0.894 1.00 81.38 90 LYS A CA 1
ATOM 712 C C . LYS A 1 90 ? 6.500 0.340 -2.127 1.00 81.38 90 LYS A C 1
ATOM 714 O O . LYS A 1 90 ? 6.274 -0.433 -3.052 1.00 81.38 90 LYS A O 1
ATOM 719 N N . ALA A 1 91 ? 7.528 1.179 -2.122 1.00 85.00 91 ALA A N 1
ATOM 720 C CA . ALA A 1 91 ? 8.591 1.096 -3.108 1.00 85.00 91 ALA A CA 1
ATOM 721 C C . ALA A 1 91 ? 9.263 -0.283 -2.988 1.00 85.00 91 ALA A C 1
ATOM 723 O O . ALA A 1 91 ? 9.824 -0.625 -1.943 1.00 85.00 91 ALA A O 1
ATOM 724 N N . VAL A 1 92 ? 9.159 -1.109 -4.031 1.00 84.25 92 VAL A N 1
ATOM 725 C CA . VAL A 1 92 ? 9.740 -2.454 -4.029 1.00 84.25 92 VAL A CA 1
ATOM 726 C C . VAL A 1 92 ? 11.108 -2.406 -4.684 1.00 84.25 92 VAL A C 1
ATOM 728 O O . VAL A 1 92 ? 11.257 -1.864 -5.777 1.00 84.25 92 VAL A O 1
ATOM 731 N N . ALA A 1 93 ? 12.112 -2.987 -4.027 1.00 83.31 93 ALA A N 1
ATOM 732 C CA . ALA A 1 93 ? 13.467 -3.026 -4.555 1.00 83.31 93 ALA A CA 1
ATOM 733 C C . ALA A 1 93 ? 13.524 -3.784 -5.891 1.00 83.31 93 ALA A C 1
ATOM 735 O O . ALA A 1 93 ? 13.040 -4.912 -6.012 1.00 83.31 93 ALA A O 1
ATOM 736 N N . LEU A 1 94 ? 14.194 -3.196 -6.883 1.00 77.62 94 LEU A N 1
ATOM 737 C CA . LEU A 1 94 ? 14.338 -3.800 -8.210 1.00 77.62 94 LEU A CA 1
ATOM 738 C C . LEU A 1 94 ? 15.405 -4.907 -8.254 1.00 77.62 94 LEU A C 1
ATOM 740 O O . LEU A 1 94 ? 15.508 -5.615 -9.252 1.00 77.62 94 LEU A O 1
ATOM 744 N N . LYS A 1 95 ? 16.144 -5.125 -7.156 1.00 70.31 95 LYS A N 1
ATOM 745 C CA . LYS A 1 95 ? 17.186 -6.162 -7.027 1.00 70.31 95 LYS A CA 1
ATOM 746 C C . LYS A 1 95 ? 16.702 -7.594 -7.275 1.00 70.31 95 LYS A C 1
ATOM 748 O O . LYS A 1 95 ? 17.513 -8.466 -7.544 1.00 70.31 95 LYS A O 1
ATOM 753 N N . GLY A 1 96 ? 15.397 -7.860 -7.221 1.00 62.81 96 GLY A N 1
ATOM 754 C CA . GLY A 1 96 ? 14.868 -9.165 -7.621 1.00 62.81 96 GLY A CA 1
ATOM 755 C C . GLY A 1 96 ? 14.900 -9.405 -9.139 1.00 62.81 96 GLY A C 1
ATOM 756 O O . GLY A 1 96 ? 14.803 -10.551 -9.577 1.00 62.81 96 GLY A O 1
ATOM 757 N N . PHE A 1 97 ? 14.960 -8.358 -9.972 1.00 66.81 97 PHE A N 1
ATOM 758 C CA . PHE A 1 97 ? 14.705 -8.396 -11.424 1.00 66.81 97 PHE A CA 1
ATOM 759 C C . PHE A 1 97 ? 16.005 -8.535 -12.239 1.00 66.81 97 PHE A C 1
ATOM 761 O O . PHE A 1 97 ? 16.475 -7.604 -12.885 1.00 66.81 97 PHE A O 1
ATOM 768 N N . ASN A 1 98 ? 16.573 -9.743 -12.201 1.00 61.94 98 ASN A N 1
ATOM 769 C CA . ASN A 1 98 ? 17.973 -10.079 -12.501 1.00 61.94 98 ASN A CA 1
ATOM 770 C C . ASN A 1 98 ? 18.636 -9.470 -13.760 1.00 61.94 98 ASN A C 1
ATOM 772 O O . ASN A 1 98 ? 19.821 -9.163 -13.721 1.00 61.94 98 ASN A O 1
ATOM 776 N N . ARG A 1 99 ? 17.928 -9.279 -14.882 1.00 65.38 99 ARG A N 1
ATOM 777 C CA . ARG A 1 99 ? 18.572 -8.857 -16.148 1.00 65.38 99 ARG A CA 1
ATOM 778 C C . ARG A 1 99 ? 18.791 -7.348 -16.301 1.00 65.38 99 ARG A C 1
ATOM 780 O O . ARG A 1 99 ? 19.588 -6.945 -17.138 1.00 65.38 99 ARG A O 1
ATOM 787 N N . LEU A 1 100 ? 18.111 -6.514 -15.514 1.00 68.81 100 LEU A N 1
ATOM 788 C CA . LEU A 1 100 ? 18.071 -5.056 -15.733 1.00 68.81 100 LEU A CA 1
ATOM 789 C C . LEU A 1 100 ? 18.667 -4.246 -14.575 1.00 68.81 100 LEU A C 1
ATOM 791 O O . LEU A 1 100 ? 18.770 -3.025 -14.664 1.00 68.81 100 LEU A O 1
ATOM 795 N N . ILE A 1 101 ? 19.086 -4.913 -13.498 1.00 70.94 101 ILE A N 1
ATOM 796 C CA . ILE A 1 101 ? 19.532 -4.269 -12.254 1.00 70.94 101 ILE A CA 1
ATOM 797 C C . ILE A 1 101 ? 20.738 -3.362 -12.494 1.00 70.94 101 ILE A C 1
ATOM 799 O O . ILE A 1 101 ? 20.695 -2.201 -12.109 1.00 70.94 101 ILE A O 1
ATOM 803 N N . LEU A 1 102 ? 21.768 -3.839 -13.200 1.00 68.44 102 LEU A N 1
ATOM 804 C CA . LEU A 1 102 ? 22.993 -3.062 -13.436 1.00 68.44 102 LEU A CA 1
ATOM 805 C C . LEU A 1 102 ? 22.731 -1.775 -14.235 1.00 68.44 102 LEU A C 1
ATOM 807 O O . LEU A 1 102 ? 23.336 -0.736 -13.978 1.00 68.44 102 LEU A O 1
ATOM 811 N N . ALA A 1 103 ? 21.812 -1.837 -15.199 1.00 71.31 103 ALA A N 1
ATOM 812 C CA . ALA A 1 103 ? 21.378 -0.694 -15.995 1.00 71.31 103 ALA A CA 1
ATOM 813 C C . ALA A 1 103 ? 20.618 0.338 -15.143 1.00 71.31 103 ALA A C 1
ATOM 815 O O . ALA A 1 103 ? 20.885 1.538 -15.211 1.00 71.31 103 ALA A O 1
ATOM 816 N N . LEU A 1 104 ? 19.689 -0.132 -14.312 1.00 78.19 104 LEU A N 1
ATOM 817 C CA . LEU A 1 104 ? 18.848 0.714 -13.465 1.00 78.19 104 LEU A CA 1
ATOM 818 C C . LEU A 1 104 ? 19.632 1.326 -12.294 1.00 78.19 104 LEU A C 1
ATOM 820 O O . LEU A 1 104 ? 19.417 2.489 -11.947 1.00 78.19 104 LEU A O 1
ATOM 824 N N . GLU A 1 105 ? 20.601 0.597 -11.740 1.00 79.06 105 GLU A N 1
ATOM 825 C CA . GLU A 1 105 ? 21.487 1.085 -10.681 1.00 79.06 105 GLU A CA 1
ATOM 826 C C . GLU A 1 105 ? 22.369 2.249 -11.149 1.00 79.06 105 GLU A C 1
ATOM 828 O O . GLU A 1 105 ? 22.519 3.218 -10.401 1.00 79.06 105 GLU A O 1
ATOM 833 N N . LYS A 1 106 ? 22.863 2.229 -12.400 1.00 79.44 106 LYS A N 1
ATOM 834 C CA . LYS A 1 106 ? 23.590 3.368 -13.003 1.00 79.44 106 LYS A CA 1
ATOM 835 C C . LYS A 1 106 ? 22.748 4.647 -13.060 1.00 79.44 106 LYS A C 1
ATOM 837 O O . LYS A 1 106 ? 23.293 5.740 -12.956 1.00 79.44 106 LYS A O 1
ATOM 842 N N . LEU A 1 107 ? 21.425 4.518 -13.176 1.00 78.12 107 LEU A N 1
ATOM 843 C CA . LEU A 1 107 ? 20.470 5.634 -13.134 1.00 78.12 107 LEU A CA 1
ATOM 844 C C . LEU A 1 107 ? 19.996 5.983 -11.717 1.00 78.12 107 LEU A C 1
ATOM 846 O O . LEU A 1 107 ? 19.095 6.804 -11.559 1.00 78.12 107 LEU A O 1
ATOM 850 N N . GLN A 1 108 ? 20.552 5.343 -10.685 1.00 84.25 108 GLN A N 1
ATOM 851 C CA . GLN A 1 108 ? 20.083 5.441 -9.300 1.00 84.25 108 GLN A CA 1
ATOM 852 C C . GLN A 1 108 ? 18.599 5.047 -9.114 1.00 84.25 108 GLN A C 1
ATOM 854 O O . GLN A 1 108 ? 17.971 5.403 -8.109 1.00 84.25 108 GLN A O 1
ATOM 859 N N . ILE A 1 109 ? 18.046 4.260 -10.044 1.00 86.19 109 ILE A N 1
ATOM 860 C CA . ILE A 1 109 ? 16.688 3.712 -9.988 1.00 86.19 109 ILE A CA 1
ATOM 861 C C . ILE A 1 109 ? 16.750 2.392 -9.218 1.00 86.19 109 ILE A C 1
ATOM 863 O O . ILE A 1 109 ? 17.089 1.344 -9.760 1.00 86.19 109 ILE A O 1
ATOM 867 N N . LYS A 1 110 ? 16.459 2.456 -7.917 1.00 85.94 110 LYS A N 1
ATOM 868 C CA . LYS A 1 110 ? 16.610 1.317 -6.992 1.00 85.94 110 LYS A CA 1
ATOM 869 C C . LYS A 1 110 ? 15.298 0.587 -6.698 1.00 85.94 110 LYS A C 1
ATOM 871 O O . LYS A 1 110 ? 15.324 -0.550 -6.224 1.00 85.94 110 LYS A O 1
ATOM 876 N N . ASP A 1 111 ? 14.169 1.225 -6.979 1.00 88.31 111 ASP A N 1
ATOM 877 C CA . ASP A 1 111 ? 12.843 0.769 -6.582 1.00 88.31 111 ASP A CA 1
ATOM 878 C C . ASP A 1 111 ? 11.761 1.153 -7.609 1.00 88.31 111 ASP A C 1
ATOM 880 O O . ASP A 1 111 ? 11.991 1.935 -8.539 1.00 88.31 111 ASP A O 1
ATOM 884 N N . THR A 1 112 ? 10.579 0.560 -7.451 1.00 87.19 112 THR A N 1
ATOM 885 C CA . THR A 1 112 ? 9.422 0.761 -8.336 1.00 87.19 112 THR A CA 1
ATOM 886 C C . THR A 1 112 ? 8.888 2.189 -8.342 1.00 87.19 112 THR A C 1
ATOM 888 O O . THR A 1 112 ? 8.329 2.607 -9.353 1.00 87.19 112 THR A O 1
ATOM 891 N N . GLU A 1 113 ? 9.073 2.950 -7.262 1.00 88.75 113 GLU A N 1
ATOM 892 C CA . GLU A 1 113 ? 8.638 4.345 -7.184 1.00 88.75 113 GLU A CA 1
ATOM 893 C C . GLU A 1 113 ? 9.506 5.229 -8.073 1.00 88.75 113 GLU A C 1
ATOM 895 O O . GLU A 1 113 ? 8.994 5.941 -8.938 1.00 88.75 113 GLU A O 1
ATOM 900 N N . LYS A 1 114 ? 10.830 5.133 -7.930 1.00 89.19 114 LYS A N 1
ATOM 901 C CA . LYS A 1 114 ? 11.774 5.859 -8.786 1.00 89.19 114 LYS A CA 1
ATOM 902 C C . LYS A 1 114 ? 11.618 5.467 -10.246 1.00 89.19 114 LYS A C 1
ATOM 904 O O . LYS A 1 114 ? 11.720 6.324 -11.121 1.00 89.19 114 LYS A O 1
ATOM 909 N N . LEU A 1 115 ? 11.354 4.188 -10.511 1.00 88.06 115 LEU A N 1
ATOM 910 C CA . LEU A 1 115 ? 11.091 3.703 -11.862 1.00 88.06 115 LEU A CA 1
ATOM 911 C C . LEU A 1 115 ? 9.816 4.329 -12.438 1.00 88.06 115 LEU A C 1
ATOM 913 O O . LEU A 1 115 ? 9.840 4.828 -13.561 1.00 88.06 115 LEU A O 1
ATOM 917 N N . PHE A 1 116 ? 8.735 4.378 -11.656 1.00 88.38 116 PHE A N 1
ATOM 918 C CA . PHE A 1 116 ? 7.493 5.035 -12.054 1.00 88.38 116 PHE A CA 1
ATOM 919 C C . PHE A 1 116 ? 7.708 6.531 -12.339 1.00 88.38 116 PHE A C 1
ATOM 921 O O . PHE A 1 116 ? 7.376 7.019 -13.417 1.00 88.38 116 PHE A O 1
ATOM 928 N N . GLN A 1 117 ? 8.345 7.253 -11.412 1.00 88.25 117 GLN A N 1
ATOM 929 C CA . GLN A 1 117 ? 8.665 8.675 -11.576 1.00 88.25 117 GLN A CA 1
ATOM 930 C C . GLN A 1 117 ? 9.548 8.931 -12.804 1.00 88.25 117 GLN A C 1
ATOM 932 O O . GLN A 1 117 ? 9.415 9.957 -13.472 1.00 88.25 117 GLN A O 1
ATOM 937 N N . ARG A 1 118 ? 10.462 8.005 -13.115 1.00 87.06 118 ARG A N 1
ATOM 938 C CA . ARG A 1 118 ? 11.309 8.094 -14.303 1.00 87.06 118 ARG A CA 1
ATOM 939 C C . ARG A 1 118 ? 10.478 8.006 -15.582 1.00 87.06 118 ARG A C 1
ATOM 941 O O . ARG A 1 118 ? 10.756 8.780 -16.494 1.00 87.06 118 ARG A O 1
ATOM 948 N N . PHE A 1 119 ? 9.488 7.116 -15.643 1.00 86.12 119 PHE A N 1
ATOM 949 C CA . PHE A 1 119 ? 8.588 7.010 -16.793 1.00 86.12 119 PHE A CA 1
ATOM 950 C C . PHE A 1 119 ? 7.689 8.239 -16.959 1.00 86.12 119 PHE A C 1
ATOM 952 O O . PHE A 1 119 ? 7.540 8.701 -18.086 1.00 86.12 119 PHE A O 1
ATOM 959 N N . GLU A 1 120 ? 7.181 8.823 -15.870 1.00 84.88 120 GLU A N 1
ATOM 960 C CA . GLU A 1 120 ? 6.403 10.077 -15.928 1.00 84.88 120 GLU A CA 1
ATOM 961 C C . GLU A 1 120 ? 7.238 11.254 -16.465 1.00 84.88 120 GLU A C 1
ATOM 963 O O . GLU A 1 120 ? 6.723 12.112 -17.172 1.00 84.88 120 GLU A O 1
ATOM 968 N N . LYS A 1 121 ? 8.546 11.280 -16.174 1.00 84.75 121 LYS A N 1
ATOM 969 C CA . LYS A 1 121 ? 9.493 12.287 -16.691 1.00 84.75 121 LYS A CA 1
ATOM 970 C C . LYS A 1 121 ? 10.005 11.989 -18.113 1.00 84.75 121 LYS A C 1
ATOM 972 O O . LYS A 1 121 ? 10.867 12.715 -18.599 1.00 84.75 121 LYS A O 1
ATOM 977 N N . GLY A 1 122 ? 9.538 10.917 -18.760 1.00 82.00 122 GLY A N 1
ATOM 978 C CA . GLY A 1 122 ? 9.930 10.501 -20.116 1.00 82.00 122 GLY A CA 1
ATOM 979 C C . GLY A 1 122 ? 11.029 9.429 -20.164 1.00 82.00 122 GLY A C 1
ATOM 980 O O . GLY A 1 122 ? 11.969 9.439 -19.375 1.00 82.00 122 GLY A O 1
ATOM 981 N N . SER A 1 123 ? 10.966 8.484 -21.108 1.00 78.50 123 SER A N 1
ATOM 982 C CA . SER A 1 123 ? 11.824 7.280 -21.134 1.00 78.50 123 SER A CA 1
ATOM 983 C C . SER A 1 123 ? 13.195 7.437 -21.815 1.00 78.50 123 SER A C 1
ATOM 985 O O . SER A 1 123 ? 13.977 6.491 -21.835 1.00 78.50 123 SER A O 1
ATOM 987 N N . GLU A 1 124 ? 13.574 8.632 -22.264 1.00 81.19 124 GLU A N 1
ATOM 988 C CA . GLU A 1 124 ? 14.768 8.852 -23.103 1.00 81.19 124 GLU A CA 1
ATOM 989 C C . GLU A 1 124 ? 16.096 8.382 -22.473 1.00 81.19 124 GLU A C 1
ATOM 991 O O . GLU A 1 124 ? 16.843 7.615 -23.077 1.00 81.19 124 GLU A O 1
ATOM 996 N N . LEU A 1 125 ? 16.404 8.781 -21.229 1.00 73.62 125 LEU A N 1
ATOM 997 C CA . LEU A 1 125 ? 17.611 8.299 -20.524 1.00 73.62 125 LEU A CA 1
ATOM 998 C C . LEU A 1 125 ? 17.547 6.802 -20.186 1.00 73.62 125 LEU A C 1
ATOM 1000 O O . LEU A 1 125 ? 18.590 6.188 -19.993 1.00 73.62 125 LEU A O 1
ATOM 1004 N N . LEU A 1 126 ? 16.343 6.224 -20.090 1.00 76.56 126 LEU A N 1
ATOM 1005 C CA . LEU A 1 126 ? 16.185 4.779 -19.909 1.00 76.56 126 LEU A CA 1
ATOM 1006 C C . LEU A 1 126 ? 16.591 4.080 -21.210 1.00 76.56 126 LEU A C 1
ATOM 1008 O O . LEU A 1 126 ? 17.470 3.225 -21.184 1.00 76.56 126 LEU A O 1
ATOM 1012 N N . HIS A 1 127 ? 16.062 4.527 -22.353 1.00 81.56 127 HIS A N 1
ATOM 1013 C CA . HIS A 1 127 ? 16.401 3.995 -23.680 1.00 81.56 127 HIS A CA 1
ATOM 1014 C C . HIS A 1 127 ? 17.891 4.059 -24.008 1.00 81.56 127 HIS A C 1
ATOM 1016 O O . HIS A 1 127 ? 18.402 3.158 -24.668 1.00 81.56 127 HIS A O 1
ATOM 1022 N N . LYS A 1 128 ? 18.613 5.077 -23.520 1.00 77.25 128 LYS A N 1
ATOM 1023 C CA . LYS A 1 128 ? 20.077 5.165 -23.679 1.00 77.25 128 LYS A CA 1
ATOM 1024 C C . LYS A 1 128 ? 20.839 4.016 -23.008 1.00 77.25 128 LYS A C 1
ATOM 1026 O O . LYS A 1 128 ? 21.980 3.765 -23.377 1.00 77.25 128 LYS A O 1
ATOM 1031 N N . ILE A 1 129 ? 20.242 3.345 -22.022 1.00 71.81 129 ILE A N 1
ATOM 1032 C CA . ILE A 1 129 ? 20.917 2.342 -21.187 1.00 71.81 129 ILE A CA 1
ATOM 1033 C C . ILE A 1 129 ? 20.363 0.938 -21.418 1.00 71.81 129 ILE A C 1
ATOM 1035 O O . ILE A 1 129 ? 21.140 -0.008 -21.501 1.00 71.81 129 ILE A O 1
ATOM 1039 N N . ILE A 1 130 ? 19.041 0.791 -21.518 1.00 71.69 130 ILE A N 1
ATOM 1040 C CA . ILE A 1 130 ? 18.395 -0.506 -21.777 1.00 71.69 130 ILE A CA 1
ATOM 1041 C C . ILE A 1 130 ? 18.219 -0.799 -23.276 1.00 71.69 130 ILE A C 1
ATOM 1043 O O . ILE A 1 130 ? 17.759 -1.877 -23.637 1.00 71.69 130 ILE A O 1
ATOM 1047 N N . GLY A 1 131 ? 18.581 0.147 -24.148 1.00 70.94 131 GLY A N 1
ATOM 1048 C CA . GLY A 1 131 ? 18.229 0.107 -25.564 1.00 70.94 131 GLY A CA 1
ATOM 1049 C C . GLY A 1 131 ? 16.752 0.446 -25.794 1.00 70.94 131 GLY A C 1
ATOM 1050 O O . GLY A 1 131 ? 15.971 0.617 -24.857 1.00 70.94 131 GLY A O 1
ATOM 1051 N N . LYS A 1 132 ? 16.346 0.546 -27.062 1.00 75.31 132 LYS A N 1
ATOM 1052 C CA . LYS A 1 132 ? 14.934 0.721 -27.456 1.00 75.31 132 LYS A CA 1
ATOM 1053 C C . LYS A 1 132 ? 14.184 -0.617 -27.511 1.00 75.31 132 LYS A C 1
ATOM 1055 O O . LYS A 1 132 ? 13.356 -0.830 -28.392 1.00 75.31 132 LYS A O 1
ATOM 1060 N N . ASP A 1 133 ? 14.504 -1.536 -26.603 1.00 80.69 133 ASP A N 1
ATOM 1061 C CA . ASP A 1 133 ? 13.794 -2.807 -26.505 1.00 80.69 133 ASP A CA 1
ATOM 1062 C C . ASP A 1 133 ? 12.398 -2.554 -25.918 1.00 80.69 133 ASP A C 1
ATOM 1064 O O . ASP A 1 133 ? 12.225 -2.288 -24.722 1.00 80.69 133 ASP A O 1
ATOM 1068 N N . ALA A 1 134 ? 11.396 -2.623 -26.793 1.00 78.12 134 ALA A N 1
ATOM 1069 C CA . ALA A 1 134 ? 10.006 -2.371 -26.450 1.00 78.12 134 ALA A CA 1
ATOM 1070 C C . ALA A 1 134 ? 9.468 -3.359 -25.401 1.00 78.12 134 ALA A C 1
ATOM 1072 O O . ALA A 1 134 ? 8.627 -2.986 -24.582 1.00 78.12 134 ALA A O 1
ATOM 1073 N N . GLN A 1 135 ? 9.966 -4.598 -25.380 1.00 78.62 135 GLN A N 1
ATOM 1074 C CA . GLN A 1 135 ? 9.503 -5.628 -24.454 1.00 78.62 135 GLN A CA 1
ATOM 1075 C C . GLN A 1 135 ? 10.061 -5.402 -23.049 1.00 78.62 135 GLN A C 1
ATOM 1077 O O . GLN A 1 135 ? 9.339 -5.541 -22.055 1.00 78.62 135 GLN A O 1
ATOM 1082 N N . ILE A 1 136 ? 11.330 -5.002 -22.953 1.00 78.88 136 ILE A N 1
ATOM 1083 C CA . ILE A 1 136 ? 11.952 -4.599 -21.688 1.00 78.88 136 ILE A CA 1
ATOM 1084 C C . ILE A 1 136 ? 11.245 -3.367 -21.120 1.00 78.88 136 ILE A C 1
ATOM 1086 O O . ILE A 1 136 ? 10.885 -3.349 -19.940 1.00 78.88 136 ILE A O 1
ATOM 1090 N N . GLU A 1 137 ? 11.005 -2.352 -21.953 1.00 81.81 137 GLU A N 1
ATOM 1091 C CA . GLU A 1 137 ? 10.301 -1.145 -21.528 1.00 81.81 137 GLU A CA 1
ATOM 1092 C C . GLU A 1 137 ? 8.882 -1.460 -21.048 1.00 81.81 137 GLU A C 1
ATOM 1094 O O . GLU A 1 137 ? 8.500 -1.018 -19.960 1.00 81.81 137 GLU A O 1
ATOM 1099 N N . LYS A 1 138 ? 8.125 -2.259 -21.817 1.00 83.12 138 LYS A N 1
ATOM 1100 C CA . LYS A 1 138 ? 6.781 -2.704 -21.431 1.00 83.12 138 LYS A CA 1
ATOM 1101 C C . LYS A 1 138 ? 6.822 -3.403 -20.075 1.00 83.12 138 LYS A C 1
ATOM 1103 O O . LYS A 1 138 ? 6.080 -3.028 -19.175 1.00 83.12 138 LYS A O 1
ATOM 1108 N N . THR A 1 139 ? 7.747 -4.342 -19.893 1.00 80.75 139 THR A N 1
ATOM 1109 C CA . THR A 1 139 ? 7.890 -5.098 -18.643 1.00 80.75 139 THR A CA 1
ATOM 1110 C C . THR A 1 139 ? 8.166 -4.181 -17.447 1.00 80.75 139 THR A C 1
ATOM 1112 O O . THR A 1 139 ? 7.510 -4.297 -16.413 1.00 80.75 139 THR A O 1
ATOM 1115 N N . LEU A 1 140 ? 9.096 -3.230 -17.575 1.00 82.31 140 LEU A N 1
ATOM 1116 C CA . LEU A 1 140 ? 9.430 -2.284 -16.504 1.00 82.31 140 LEU A CA 1
ATOM 1117 C C . LEU A 1 140 ? 8.268 -1.342 -16.169 1.00 82.31 140 LEU A C 1
ATOM 1119 O O . LEU A 1 140 ? 7.996 -1.102 -14.988 1.00 82.31 140 LEU A O 1
ATOM 1123 N N . LYS A 1 141 ? 7.561 -0.842 -17.190 1.00 85.62 141 LYS A N 1
ATOM 1124 C CA . LYS A 1 141 ? 6.344 -0.040 -17.012 1.00 85.62 141 LYS A CA 1
ATOM 1125 C C . LYS A 1 141 ? 5.290 -0.840 -16.260 1.00 85.62 141 LYS A C 1
ATOM 1127 O O . LYS A 1 141 ? 4.819 -0.384 -15.219 1.00 85.62 141 LYS A O 1
ATOM 1132 N N . THR A 1 142 ? 4.999 -2.052 -16.718 1.00 84.81 142 THR A N 1
ATOM 1133 C CA . THR A 1 142 ? 4.012 -2.941 -16.107 1.00 84.81 142 THR A CA 1
ATOM 1134 C C . THR A 1 142 ? 4.359 -3.266 -14.657 1.00 84.81 142 THR A C 1
ATOM 1136 O O . THR A 1 142 ? 3.509 -3.093 -13.792 1.00 84.81 142 THR A O 1
ATOM 1139 N N . ILE A 1 143 ? 5.605 -3.636 -14.344 1.00 83.44 143 ILE A N 1
ATOM 1140 C CA . ILE A 1 143 ? 6.025 -3.908 -12.957 1.00 83.44 143 ILE A CA 1
ATOM 1141 C C . ILE A 1 143 ? 5.841 -2.670 -12.078 1.00 83.44 143 ILE A C 1
ATOM 1143 O O . ILE A 1 143 ? 5.289 -2.771 -10.982 1.00 83.44 143 ILE A O 1
ATOM 1147 N N . SER A 1 144 ? 6.298 -1.500 -12.540 1.00 86.00 144 SER A N 1
ATOM 1148 C CA . SER A 1 144 ? 6.163 -0.266 -11.760 1.00 86.00 144 SER A CA 1
ATOM 1149 C C . SER A 1 144 ? 4.699 0.116 -11.530 1.00 86.00 144 SER A C 1
ATOM 1151 O O . SER A 1 144 ? 4.378 0.662 -10.479 1.00 86.00 144 SER A O 1
ATOM 1153 N N . ASN A 1 145 ? 3.810 -0.218 -12.472 1.00 85.00 145 ASN A N 1
ATOM 1154 C CA . ASN A 1 145 ? 2.383 0.045 -12.363 1.00 85.00 145 ASN A CA 1
ATOM 1155 C C . ASN A 1 145 ? 1.679 -0.965 -11.444 1.00 85.00 145 ASN A C 1
ATOM 1157 O O . ASN A 1 145 ? 0.981 -0.568 -10.519 1.00 85.00 145 ASN A O 1
ATOM 1161 N N . LEU A 1 146 ? 1.904 -2.267 -11.634 1.00 84.12 146 LEU A N 1
ATOM 1162 C CA . LEU A 1 146 ? 1.276 -3.326 -10.839 1.00 84.12 146 LEU A CA 1
ATOM 1163 C C . LEU A 1 146 ? 1.655 -3.245 -9.361 1.00 84.12 146 LEU A C 1
ATOM 1165 O O . LEU A 1 146 ? 0.784 -3.392 -8.511 1.00 84.12 146 LEU A O 1
ATOM 1169 N N . CYS A 1 147 ? 2.910 -2.920 -9.036 1.00 84.75 147 CYS A N 1
ATOM 1170 C CA . CYS A 1 147 ? 3.349 -2.714 -7.651 1.00 84.75 147 CYS A CA 1
ATOM 1171 C C . CYS A 1 147 ? 2.690 -1.503 -6.963 1.00 84.75 147 CYS A C 1
ATOM 1173 O O . CYS A 1 147 ? 2.892 -1.312 -5.766 1.00 84.75 147 CYS A O 1
ATOM 1175 N N . ARG A 1 148 ? 1.911 -0.683 -7.688 1.00 85.12 148 ARG A N 1
ATOM 1176 C CA . ARG A 1 148 ? 1.054 0.364 -7.110 1.00 85.12 148 ARG A CA 1
ATOM 1177 C C . ARG A 1 148 ? -0.337 -0.131 -6.713 1.00 85.12 148 ARG A C 1
ATOM 1179 O O . ARG A 1 148 ? -1.060 0.601 -6.043 1.00 85.12 148 ARG A O 1
ATOM 1186 N N . GLY A 1 149 ? -0.732 -1.319 -7.162 1.00 78.50 149 GLY A N 1
ATOM 1187 C CA . GLY A 1 149 ? -2.003 -1.930 -6.798 1.00 78.50 149 GLY A CA 1
ATOM 1188 C C . GLY A 1 149 ? -2.049 -2.284 -5.314 1.00 78.50 149 GLY A C 1
ATOM 1189 O O . GLY A 1 149 ? -1.024 -2.592 -4.697 1.00 78.50 149 GLY A O 1
ATOM 1190 N N . GLN A 1 150 ? -3.249 -2.252 -4.734 1.00 73.25 150 GLN A N 1
ATOM 1191 C CA . GLN A 1 150 ? -3.453 -2.733 -3.372 1.00 73.25 150 GLN A CA 1
ATOM 1192 C C . GLN A 1 150 ? -3.046 -4.216 -3.301 1.00 73.25 150 GLN A C 1
ATOM 1194 O O . GLN A 1 150 ? -3.370 -4.993 -4.190 1.00 73.25 150 GLN A O 1
ATOM 1199 N N . TRP A 1 151 ? -2.305 -4.599 -2.257 1.00 73.31 151 TRP A N 1
ATOM 1200 C CA . TRP A 1 151 ? -1.838 -5.979 -2.019 1.00 73.31 151 TRP A CA 1
ATOM 1201 C C . TRP A 1 151 ? -0.824 -6.553 -3.025 1.00 73.31 151 TRP A C 1
ATOM 1203 O O . TRP A 1 151 ? -0.391 -7.693 -2.856 1.00 73.31 151 TRP A O 1
ATOM 1213 N N . THR A 1 152 ? -0.347 -5.765 -3.991 1.00 78.31 152 THR A N 1
ATOM 1214 C CA . THR A 1 152 ? 0.612 -6.239 -4.995 1.00 78.31 152 THR A CA 1
ATOM 1215 C C . THR A 1 152 ? 2.055 -5.952 -4.583 1.00 78.31 152 THR A C 1
ATOM 1217 O O . THR A 1 152 ? 2.508 -4.811 -4.547 1.00 78.31 152 THR A O 1
ATOM 1220 N N . ASN A 1 153 ? 2.813 -7.009 -4.293 1.00 78.56 153 ASN A N 1
ATOM 1221 C CA . ASN A 1 153 ? 4.271 -6.950 -4.138 1.00 78.56 153 ASN A CA 1
ATOM 1222 C C . ASN A 1 153 ? 4.979 -7.381 -5.442 1.00 78.56 153 ASN A C 1
ATOM 1224 O O . ASN A 1 153 ? 4.326 -7.763 -6.411 1.00 78.56 153 ASN A O 1
ATOM 1228 N N . ALA A 1 154 ? 6.319 -7.365 -5.482 1.00 77.94 154 ALA A N 1
ATOM 1229 C CA . ALA A 1 154 ? 7.063 -7.766 -6.685 1.00 77.94 154 ALA A CA 1
ATOM 1230 C C . ALA A 1 154 ? 6.786 -9.208 -7.143 1.00 77.94 154 ALA A C 1
ATOM 1232 O O . ALA A 1 154 ? 6.810 -9.471 -8.344 1.00 77.94 154 ALA A O 1
ATOM 1233 N N . THR A 1 155 ? 6.538 -10.135 -6.217 1.00 79.75 155 THR A N 1
ATOM 1234 C CA . THR A 1 155 ? 6.209 -11.526 -6.554 1.00 79.75 155 THR A CA 1
ATOM 1235 C C . THR A 1 155 ? 4.834 -11.607 -7.208 1.00 79.75 155 THR A C 1
ATOM 1237 O O . THR A 1 155 ? 4.712 -12.179 -8.287 1.00 79.75 155 THR A O 1
ATOM 1240 N N . ALA A 1 156 ? 3.828 -10.963 -6.613 1.00 82.25 156 ALA A N 1
ATOM 1241 C CA . ALA A 1 156 ? 2.482 -10.881 -7.169 1.00 82.25 156 ALA A CA 1
ATOM 1242 C C . ALA A 1 156 ? 2.486 -10.196 -8.545 1.00 82.25 156 ALA A C 1
ATOM 1244 O O . ALA A 1 156 ? 1.938 -10.736 -9.497 1.00 82.25 156 ALA A O 1
ATOM 1245 N N . ALA A 1 157 ? 3.197 -9.073 -8.698 1.00 82.69 157 ALA A N 1
ATOM 1246 C CA . ALA A 1 157 ? 3.324 -8.381 -9.982 1.00 82.69 157 ALA A CA 1
ATOM 1247 C C . ALA A 1 157 ? 3.914 -9.280 -11.083 1.00 82.69 157 ALA A C 1
ATOM 1249 O O . ALA A 1 157 ? 3.469 -9.226 -12.223 1.00 82.69 157 ALA A O 1
ATOM 1250 N N . ARG A 1 158 ? 4.889 -10.140 -10.758 1.00 78.75 158 ARG A N 1
ATOM 1251 C CA . ARG A 1 158 ? 5.429 -11.116 -11.721 1.00 78.75 158 ARG A CA 1
ATOM 1252 C C . ARG A 1 158 ? 4.416 -12.175 -12.109 1.00 78.75 158 ARG A C 1
ATOM 1254 O O . ARG A 1 158 ? 4.331 -12.501 -13.285 1.00 78.75 158 ARG A O 1
ATOM 1261 N N . MET A 1 159 ? 3.686 -12.712 -11.135 1.00 82.88 159 MET A N 1
ATOM 1262 C CA . MET A 1 159 ? 2.642 -13.703 -11.396 1.00 82.88 159 MET A CA 1
ATOM 1263 C C . MET A 1 159 ? 1.562 -13.121 -12.312 1.00 82.88 159 MET A C 1
ATOM 1265 O O . MET A 1 159 ? 1.194 -13.763 -13.286 1.00 82.88 159 MET A O 1
ATOM 1269 N N . LEU A 1 160 ? 1.146 -11.875 -12.069 1.00 84.25 160 LEU A N 1
ATOM 1270 C CA . LEU A 1 160 ? 0.189 -11.156 -12.913 1.00 84.25 160 LEU A CA 1
ATOM 1271 C C . LEU A 1 160 ? 0.703 -10.970 -14.348 1.00 84.25 160 LEU A C 1
ATOM 1273 O O . LEU A 1 160 ? -0.016 -11.268 -15.295 1.00 84.25 160 LEU A O 1
ATOM 1277 N N . ILE A 1 161 ? 1.970 -10.581 -14.519 1.00 82.19 161 ILE A N 1
ATOM 1278 C CA . ILE A 1 161 ? 2.595 -10.472 -15.848 1.00 82.19 161 ILE A CA 1
ATOM 1279 C C . ILE A 1 161 ? 2.599 -11.819 -16.577 1.00 82.19 161 ILE A C 1
ATOM 1281 O O . ILE A 1 161 ? 2.295 -11.870 -17.766 1.00 82.19 161 ILE A O 1
ATOM 1285 N N . LEU A 1 162 ? 2.936 -12.908 -15.877 1.00 80.38 162 LEU A N 1
ATOM 1286 C CA . LEU A 1 162 ? 2.916 -14.260 -16.445 1.00 80.38 162 LEU A CA 1
ATOM 1287 C C . LEU A 1 162 ? 1.499 -14.711 -16.822 1.00 80.38 162 LEU A C 1
ATOM 1289 O O . LEU A 1 162 ? 1.343 -15.449 -17.788 1.00 80.38 162 LEU A O 1
ATOM 1293 N N . ALA A 1 163 ? 0.484 -14.236 -16.099 1.00 83.19 163 ALA A N 1
ATOM 1294 C CA . ALA A 1 163 ? -0.927 -14.456 -16.403 1.00 83.19 163 ALA A CA 1
ATOM 1295 C C . ALA A 1 163 ? -1.469 -13.539 -17.523 1.00 83.19 163 ALA A C 1
ATOM 1297 O O . ALA A 1 163 ? -2.646 -13.617 -17.856 1.00 83.19 163 ALA A O 1
ATOM 1298 N N . GLY A 1 164 ? -0.636 -12.669 -18.109 1.00 82.19 164 GLY A N 1
ATOM 1299 C CA . GLY A 1 164 ? -1.038 -11.747 -19.177 1.00 82.19 164 GLY A CA 1
ATOM 1300 C C . GLY A 1 164 ? -1.655 -10.429 -18.695 1.00 82.19 164 GLY A C 1
ATOM 1301 O O . GLY A 1 164 ? -2.069 -9.620 -19.522 1.00 82.19 164 GLY A O 1
ATOM 1302 N N . ILE A 1 165 ? -1.676 -10.170 -17.385 1.00 79.75 165 ILE A N 1
ATOM 1303 C CA . ILE A 1 165 ? -2.188 -8.928 -16.796 1.00 79.75 165 ILE A CA 1
ATOM 1304 C C . ILE A 1 165 ? -1.069 -7.882 -16.787 1.00 79.75 165 ILE A C 1
ATOM 1306 O O . ILE A 1 165 ? -0.057 -8.034 -16.097 1.00 79.75 165 ILE A O 1
ATOM 1310 N N . ASP A 1 166 ? -1.247 -6.798 -17.547 1.00 78.81 166 ASP A N 1
ATOM 1311 C CA . ASP A 1 166 ? -0.185 -5.815 -17.795 1.00 78.81 166 ASP A CA 1
ATOM 1312 C C . ASP A 1 166 ? -0.413 -4.421 -17.188 1.00 78.81 166 ASP A C 1
ATOM 1314 O O . ASP A 1 166 ? 0.449 -3.536 -17.293 1.00 78.81 166 ASP A O 1
ATOM 1318 N N . S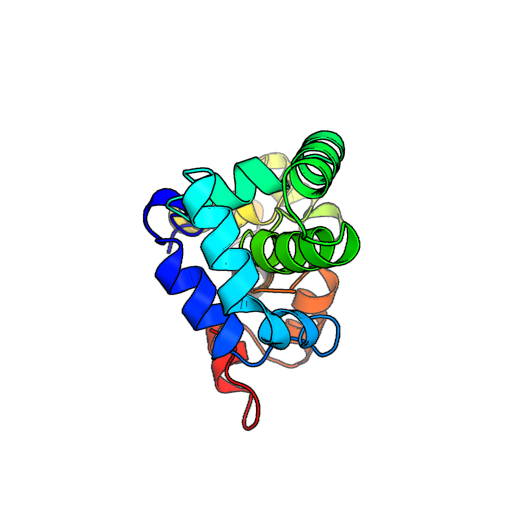ER A 1 167 ? -1.528 -4.228 -16.487 1.00 73.19 167 SER A N 1
ATOM 1319 C CA . SER A 1 167 ? -1.832 -2.993 -15.772 1.00 73.19 167 SER A CA 1
ATOM 1320 C C . SER A 1 167 ? -2.747 -3.239 -14.577 1.00 73.19 167 SER A C 1
ATOM 1322 O O . SER A 1 167 ? -3.448 -4.243 -14.500 1.00 73.19 167 SER A O 1
ATOM 1324 N N . THR A 1 168 ? -2.761 -2.289 -13.640 1.00 72.19 168 THR A N 1
ATOM 1325 C CA . THR A 1 1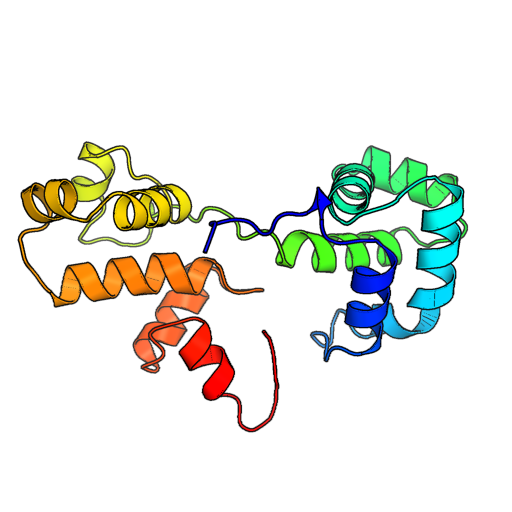68 ? -3.739 -2.273 -12.546 1.00 72.19 168 THR A CA 1
ATOM 1326 C C . THR A 1 168 ? -5.167 -2.220 -13.083 1.00 72.19 168 THR A C 1
ATOM 1328 O O . THR A 1 168 ? -6.030 -2.913 -12.579 1.00 72.19 168 THR A O 1
ATOM 1331 N N . ARG A 1 169 ? -5.416 -1.489 -14.172 1.00 73.50 169 ARG A N 1
ATOM 1332 C CA . ARG A 1 169 ? -6.728 -1.489 -14.824 1.00 73.50 169 ARG A CA 1
ATOM 1333 C C . ARG A 1 169 ? -7.097 -2.850 -15.421 1.00 73.50 169 ARG A C 1
ATOM 1335 O O . ARG A 1 169 ? -8.201 -3.309 -15.203 1.00 73.50 169 ARG A O 1
ATOM 1342 N N . ALA A 1 170 ? -6.172 -3.518 -16.107 1.00 75.38 170 ALA A N 1
ATOM 1343 C CA . ALA A 1 170 ? -6.421 -4.868 -16.615 1.00 75.38 170 ALA A CA 1
ATOM 1344 C C . ALA A 1 170 ? -6.724 -5.855 -15.478 1.00 75.38 170 ALA A C 1
ATOM 1346 O O . ALA A 1 170 ? -7.576 -6.715 -15.643 1.00 75.38 170 ALA A O 1
ATOM 1347 N N . LEU A 1 171 ? -6.075 -5.690 -14.318 1.00 72.88 171 LEU A N 1
ATOM 1348 C CA . LEU A 1 171 ? -6.406 -6.444 -13.109 1.00 72.88 171 LEU A CA 1
ATOM 1349 C C . LEU A 1 171 ? -7.832 -6.139 -12.611 1.00 72.88 171 LEU A C 1
ATOM 1351 O O . LEU A 1 171 ? -8.522 -7.054 -12.186 1.00 72.88 171 LEU A O 1
ATOM 1355 N N . ALA A 1 172 ? -8.267 -4.875 -12.686 1.00 69.56 172 ALA A N 1
ATOM 1356 C CA . ALA A 1 172 ? -9.632 -4.439 -12.351 1.00 69.56 172 ALA A CA 1
ATOM 1357 C C . ALA A 1 172 ? -10.683 -5.152 -13.183 1.00 69.56 172 ALA A C 1
ATOM 1359 O O . ALA A 1 172 ? -11.710 -5.576 -12.670 1.00 69.56 172 ALA A O 1
ATOM 1360 N N . ASP A 1 173 ? -10.401 -5.205 -14.481 1.00 70.19 173 ASP A N 1
ATOM 1361 C CA . ASP A 1 173 ? -11.342 -5.611 -15.507 1.00 70.19 173 ASP A CA 1
ATOM 1362 C C . ASP A 1 173 ? -11.347 -7.145 -15.681 1.00 70.19 173 ASP A C 1
ATOM 1364 O O . ASP A 1 173 ? -12.294 -7.685 -16.237 1.00 70.19 173 ASP A O 1
ATOM 1368 N N . SER A 1 174 ? -10.305 -7.855 -15.217 1.00 64.56 174 SER A N 1
ATOM 1369 C CA . SER A 1 174 ? -10.196 -9.324 -15.289 1.00 64.56 174 SER A CA 1
ATOM 1370 C C . SER A 1 174 ? -10.959 -10.079 -14.197 1.00 64.56 174 SER A C 1
ATOM 1372 O O . SER A 1 174 ? -11.049 -11.304 -14.253 1.00 64.56 174 SER A O 1
ATOM 1374 N N . ASP A 1 175 ? -11.465 -9.368 -13.192 1.00 55.06 175 ASP A N 1
ATOM 1375 C CA . ASP A 1 175 ? -12.269 -9.940 -12.116 1.00 55.06 175 ASP A CA 1
ATOM 1376 C C . ASP A 1 175 ? -13.759 -9.913 -12.519 1.00 55.06 175 ASP A C 1
ATOM 1378 O O . ASP A 1 175 ? -14.468 -8.946 -12.246 1.00 55.06 175 ASP A O 1
ATOM 1382 N N . ASP A 1 176 ? -14.262 -10.999 -13.118 1.00 47.56 176 ASP A N 1
ATOM 1383 C CA . ASP A 1 176 ? -15.712 -11.213 -13.314 1.00 47.56 176 ASP A CA 1
ATOM 1384 C C . ASP A 1 176 ? -16.463 -11.422 -11.971 1.00 47.56 176 ASP A C 1
ATOM 1386 O O . ASP A 1 176 ? -17.693 -11.430 -11.949 1.00 47.56 176 ASP A O 1
ATOM 1390 N N . GLU A 1 177 ? -15.760 -11.532 -10.829 1.00 39.75 177 GLU A N 1
ATOM 1391 C CA . GLU A 1 177 ? -16.382 -11.653 -9.497 1.00 39.75 177 GLU A CA 1
ATOM 1392 C C . GLU A 1 177 ? -15.901 -10.677 -8.402 1.00 39.75 177 GLU A C 1
ATOM 1394 O O . GLU A 1 177 ? -16.499 -10.686 -7.323 1.00 39.75 177 GLU A O 1
ATOM 1399 N N . ILE A 1 178 ? -14.903 -9.792 -8.590 1.00 39.50 178 ILE A N 1
ATOM 1400 C CA . ILE A 1 178 ? -14.500 -8.884 -7.488 1.00 39.50 178 ILE A CA 1
ATOM 1401 C C . ILE A 1 178 ? -13.983 -7.489 -7.926 1.00 39.50 178 ILE A C 1
ATOM 1403 O O . ILE A 1 178 ? -12.861 -7.357 -8.400 1.00 39.50 178 ILE A O 1
ATOM 1407 N N . PRO A 1 179 ? -14.716 -6.381 -7.676 1.00 31.31 179 PRO A N 1
ATOM 1408 C CA . PRO A 1 179 ? -14.267 -5.045 -8.064 1.00 31.31 179 PRO A CA 1
ATOM 1409 C C . PRO A 1 179 ? -13.310 -4.455 -7.011 1.00 31.31 179 PRO A C 1
ATOM 1411 O O . PRO A 1 179 ? -13.737 -4.056 -5.923 1.00 31.31 179 PRO A O 1
ATOM 1414 N N . TYR A 1 180 ? -12.016 -4.353 -7.330 1.00 43.38 180 TYR A N 1
ATOM 1415 C CA . TYR A 1 180 ? -11.001 -3.732 -6.463 1.00 43.38 180 TYR A CA 1
ATOM 1416 C C . TYR A 1 180 ? -10.249 -2.563 -7.110 1.00 43.38 180 TYR A C 1
ATOM 1418 O O . TYR A 1 180 ? -9.027 -2.622 -7.221 1.00 43.38 180 TYR A O 1
ATOM 1426 N N . PHE A 1 181 ? -10.930 -1.464 -7.454 1.00 39.66 181 PHE A N 1
ATOM 1427 C CA . PHE A 1 181 ? -10.278 -0.165 -7.707 1.00 39.66 181 PHE A CA 1
ATOM 1428 C C . PHE A 1 181 ? -11.030 1.000 -7.065 1.00 39.66 181 PHE A C 1
ATOM 1430 O O . PHE A 1 181 ? -12.267 1.067 -7.215 1.00 39.66 181 PHE A O 1
#

pLDDT: mean 80.85, std 10.41, range [31.31, 94.0]